Protein AF-A0A086PPQ0-F1 (afdb_monomer_lite)

Radius of gyration: 36.88 Å; chains: 1; bounding box: 98×91×81 Å

Foldseek 3Di:
DDDDDDDDDDDPPPPDPPPPPPPPPPPCDVLNVLLVVLLVLLVVLCVVLVDDLVVQLVVVVVVVCVVVVNPDDDPVVSVVSSVVSSVVSVVSSVVSNVSSVVSNVVSVVSVVVVVVVVPPDPPDDDDPPPPPDDDDDDDDDD

Organism: NCBI:txid943118

Secondary structure (DSSP, 8-state):
-----------------------------HHHHHHHHHHHHHHHHHHHHSS-HHHHHHHHHHHHHHHHT-SS--HHHHHHHHHHHHHHHHHHHHHHHHHHHHHHHHHHHHHHHHHHHHHS----PPP---------------

pLDDT: mean 78.6, std 22.13, range [37.12, 98.56]

Sequence (142 aa):
PVEPDVQVCGFLMVSGPSHTPVPARSEMTFAHLAIQNLRKEAQNIEASWLRDEALFIAERAAYRMARANDPSPSPAVLLQWQYTDKSYFQTQCTAHLQKARDLRRQADALEVELESLLSSPSGHAPDPSLGTESTGEYLVPL

Structure (mmCIF, N/CA/C/O backbone):
data_AF-A0A086PPQ0-F1
#
_entry.id   AF-A0A086PPQ0-F1
#
loop_
_atom_site.group_PDB
_atom_site.id
_atom_site.type_symbol
_atom_site.label_atom_id
_atom_site.label_alt_id
_atom_site.label_comp_id
_atom_site.label_asym_id
_atom_site.label_entity_id
_atom_site.label_seq_id
_atom_site.pdbx_PDB_ins_code
_atom_site.Cartn_x
_atom_site.Cartn_y
_atom_site.Cartn_z
_atom_site.occupancy
_atom_site.B_iso_or_equiv
_atom_site.auth_seq_id
_atom_site.auth_comp_id
_atom_site.auth_asym_id
_atom_site.auth_atom_id
_atom_site.pdbx_PDB_model_num
ATOM 1 N N . PRO A 1 1 ? -33.423 -77.241 51.393 1.00 37.12 1 PRO A N 1
ATOM 2 C CA . PRO A 1 1 ? -33.778 -76.258 52.440 1.00 37.12 1 PRO A CA 1
ATOM 3 C C . PRO A 1 1 ? -33.518 -74.841 51.931 1.00 37.12 1 PRO A C 1
ATOM 5 O O . PRO A 1 1 ? -32.424 -74.592 51.443 1.00 37.12 1 PRO A O 1
ATOM 8 N N . VAL A 1 2 ? -34.551 -74.005 52.069 1.00 39.03 2 VAL A N 1
ATOM 9 C CA . VAL A 1 2 ? -34.645 -72.540 51.915 1.00 39.03 2 VAL A CA 1
ATOM 10 C C . VAL A 1 2 ? -34.396 -71.893 50.541 1.00 39.03 2 VAL A C 1
ATOM 12 O O . VAL A 1 2 ? -33.294 -71.864 50.006 1.00 39.03 2 VAL A O 1
ATOM 15 N N . GLU A 1 3 ? -35.511 -71.367 50.027 1.00 39.34 3 GLU A N 1
ATOM 16 C CA . GLU A 1 3 ? -35.698 -70.316 49.020 1.00 39.34 3 GLU A CA 1
ATOM 17 C C . GLU A 1 3 ? -35.315 -68.920 49.615 1.00 39.34 3 GLU A C 1
ATOM 19 O O . GLU A 1 3 ? -34.735 -68.874 50.700 1.00 39.34 3 GLU A O 1
ATOM 24 N N . PRO A 1 4 ? -35.644 -67.789 48.963 1.00 51.31 4 PRO A N 1
ATOM 25 C CA . PRO A 1 4 ? -34.760 -66.843 48.276 1.00 51.31 4 PRO A CA 1
ATOM 26 C C . PRO A 1 4 ? -34.428 -65.574 49.096 1.00 51.31 4 PRO A C 1
ATOM 28 O O . PRO A 1 4 ? -35.093 -65.275 50.082 1.00 51.31 4 PRO A O 1
ATOM 31 N N . ASP A 1 5 ? -33.499 -64.745 48.607 1.00 37.53 5 ASP A N 1
ATOM 32 C CA . ASP A 1 5 ? -33.459 -63.323 48.977 1.00 37.53 5 ASP A CA 1
ATOM 33 C C . ASP A 1 5 ? -33.805 -62.450 47.769 1.00 37.53 5 ASP A C 1
ATOM 35 O O . ASP A 1 5 ? -33.074 -62.330 46.783 1.00 37.53 5 ASP A O 1
ATOM 39 N N . VAL A 1 6 ? -34.990 -61.861 47.873 1.00 44.47 6 VAL A N 1
ATOM 40 C CA . VAL A 1 6 ? -35.472 -60.744 47.074 1.00 44.47 6 VAL A CA 1
ATOM 41 C C . VAL A 1 6 ? -34.748 -59.491 47.560 1.00 44.47 6 VAL A C 1
ATOM 43 O O . VAL A 1 6 ? -34.942 -59.081 48.701 1.00 44.47 6 VAL A O 1
ATOM 46 N N . GLN A 1 7 ? -33.996 -58.817 46.687 1.00 39.91 7 GLN A N 1
ATOM 47 C CA . GLN A 1 7 ? -33.638 -57.414 46.902 1.00 39.91 7 GLN A CA 1
ATOM 48 C C . GLN A 1 7 ? -34.224 -56.552 45.783 1.00 39.91 7 GLN A C 1
ATOM 50 O O . GLN A 1 7 ? -33.775 -56.541 44.639 1.00 39.91 7 GLN A O 1
ATOM 55 N N . VAL A 1 8 ? -35.286 -55.852 46.165 1.00 38.47 8 VAL A N 1
ATOM 56 C CA . VAL A 1 8 ? -36.032 -54.859 45.397 1.00 38.47 8 VAL A CA 1
ATOM 57 C C . VAL A 1 8 ? -35.326 -53.495 45.458 1.00 38.47 8 VAL A C 1
ATOM 59 O O . VAL A 1 8 ? -34.829 -53.087 46.503 1.00 38.47 8 VAL A O 1
ATOM 62 N N . CYS A 1 9 ? -35.367 -52.800 44.316 1.00 39.34 9 CYS A N 1
ATOM 63 C CA . CYS A 1 9 ? -35.243 -51.353 44.088 1.00 39.34 9 CYS A CA 1
ATOM 64 C C . CYS A 1 9 ? -33.998 -50.605 44.597 1.00 39.34 9 CYS A C 1
ATOM 66 O O . CYS A 1 9 ? -33.991 -50.019 45.676 1.00 39.34 9 CYS A O 1
ATOM 68 N N . GLY A 1 10 ? -33.023 -50.443 43.697 1.00 37.53 10 GLY A N 1
ATOM 69 C CA . GLY A 1 10 ? -32.111 -49.298 43.676 1.00 37.53 10 GLY A CA 1
ATOM 70 C C . GLY A 1 10 ? -32.407 -48.427 42.456 1.00 37.53 10 GLY A C 1
ATOM 71 O O . GLY A 1 10 ? -32.064 -48.789 41.336 1.00 37.53 10 GLY A O 1
ATOM 72 N N . PHE A 1 11 ? -33.094 -47.313 42.690 1.00 39.75 11 PHE A N 1
ATOM 73 C CA . PHE A 1 11 ? -33.413 -46.234 41.754 1.00 39.75 11 PHE A CA 1
ATOM 74 C C . PHE A 1 11 ? -32.210 -45.894 40.851 1.00 39.75 11 PHE A C 1
ATOM 76 O O . PHE A 1 11 ? -31.193 -45.395 41.335 1.00 39.75 11 PHE A O 1
ATOM 83 N N . LEU A 1 12 ? -32.309 -46.154 39.542 1.00 50.12 12 LEU A N 1
ATOM 84 C CA . LEU A 1 12 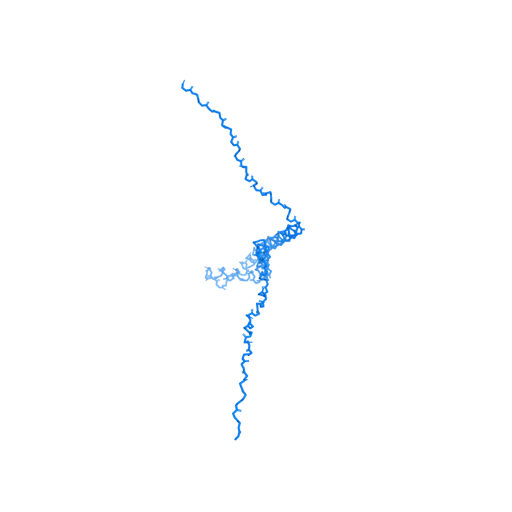? -31.366 -45.593 38.575 1.00 50.12 12 LEU A CA 1
ATOM 85 C C . LEU A 1 12 ? -31.582 -44.078 38.567 1.00 50.12 12 LEU A C 1
ATOM 87 O O . LEU A 1 12 ? -32.504 -43.572 37.930 1.00 50.12 12 LEU A O 1
ATOM 91 N N . MET A 1 13 ? -30.741 -43.359 39.310 1.00 47.22 13 MET A N 1
ATOM 92 C CA . MET A 1 13 ? -30.544 -41.929 39.121 1.00 47.22 13 MET A CA 1
ATOM 93 C C . MET A 1 13 ? -30.137 -41.743 37.660 1.00 47.22 13 MET A C 1
ATOM 95 O O . MET A 1 13 ? -29.024 -42.090 37.264 1.00 47.22 13 MET A O 1
ATOM 99 N N . VAL A 1 14 ? -31.059 -41.235 36.844 1.00 51.38 14 VAL A N 1
ATOM 100 C CA . VAL A 1 14 ? -30.717 -40.657 35.552 1.00 51.38 14 VAL A CA 1
ATOM 101 C C . VAL A 1 14 ? -29.821 -39.462 35.857 1.00 51.38 14 VAL A C 1
ATOM 103 O O . VAL A 1 14 ? -30.282 -38.386 36.230 1.00 51.38 14 VAL A O 1
ATOM 106 N N . SER A 1 15 ? -28.509 -39.674 35.791 1.00 52.00 15 SER A N 1
ATOM 107 C CA . SER A 1 15 ? -27.554 -38.580 35.709 1.00 52.00 15 SER A CA 1
ATOM 108 C C . SER A 1 15 ? -27.905 -37.827 34.434 1.00 52.00 15 SER A C 1
ATOM 110 O O . SER A 1 15 ? -27.592 -38.275 33.330 1.00 52.00 15 SER A O 1
ATOM 112 N N . GLY A 1 16 ? -28.660 -36.739 34.592 1.00 52.88 16 GLY A N 1
ATOM 113 C CA . GLY A 1 16 ? -28.987 -35.832 33.505 1.00 52.88 16 GLY A CA 1
ATOM 114 C C . GLY A 1 16 ? -27.703 -35.394 32.801 1.00 52.88 16 GLY A C 1
ATOM 115 O O . GLY A 1 16 ? -26.635 -35.411 33.423 1.00 52.88 16 GLY A O 1
ATOM 116 N N . PRO A 1 17 ? -27.774 -35.023 31.512 1.00 54.53 17 PRO A N 1
ATOM 117 C CA . PRO A 1 17 ? -26.607 -34.526 30.807 1.00 54.53 17 PRO A CA 1
ATOM 118 C C . PRO A 1 17 ? -26.034 -33.377 31.632 1.00 54.53 17 PRO A C 1
ATOM 120 O O . PRO A 1 17 ? -26.701 -32.360 31.829 1.00 54.53 17 PRO A O 1
ATOM 123 N N . SER A 1 18 ? -24.820 -33.560 32.163 1.00 47.69 18 SER A N 1
ATOM 124 C CA . SER A 1 18 ? -24.040 -32.449 32.679 1.00 47.69 18 SER A CA 1
ATOM 125 C C . SER A 1 18 ? -23.928 -31.476 31.521 1.00 47.69 18 SER A C 1
ATOM 127 O O . SER A 1 18 ? -23.184 -31.713 30.572 1.00 47.69 18 SER A O 1
ATOM 129 N N . HIS A 1 19 ? -24.739 -30.422 31.570 1.00 57.19 19 HIS A N 1
ATOM 130 C CA . HIS A 1 19 ? -24.600 -29.268 30.711 1.00 57.19 19 HIS A CA 1
ATOM 131 C C . HIS A 1 19 ? -23.231 -28.695 31.059 1.00 57.19 19 HIS A C 1
ATOM 133 O O . HIS A 1 19 ? -23.084 -27.893 31.977 1.00 57.19 19 HIS A O 1
ATOM 139 N N . THR A 1 20 ? -22.193 -29.167 30.372 1.00 58.06 20 THR A N 1
ATOM 140 C CA . THR A 1 20 ? -20.959 -28.413 30.263 1.00 58.06 20 THR A CA 1
ATOM 141 C C . THR A 1 20 ? -21.395 -27.071 29.693 1.00 58.06 20 THR A C 1
ATOM 143 O O . THR A 1 20 ? -21.982 -27.073 28.601 1.00 58.06 20 THR A O 1
ATOM 146 N N . PRO A 1 21 ? -21.229 -25.951 30.417 1.00 55.72 21 PRO A N 1
ATOM 147 C CA . PRO A 1 21 ? -21.532 -24.656 29.845 1.00 55.72 21 PRO A CA 1
ATOM 148 C C . PRO A 1 21 ? -20.704 -24.562 28.570 1.00 55.72 21 PRO A C 1
ATOM 150 O O . PRO A 1 21 ? -19.475 -24.648 28.606 1.00 55.72 21 PRO A O 1
ATOM 153 N N . VAL A 1 22 ? -21.399 -24.497 27.432 1.00 57.91 22 VAL A N 1
ATOM 154 C CA . VAL A 1 22 ? -20.774 -24.174 26.154 1.00 57.91 22 VAL A CA 1
ATOM 155 C C . VAL A 1 22 ? -19.987 -22.897 26.430 1.00 57.91 22 VAL A C 1
ATOM 157 O O . VAL A 1 22 ? -20.598 -21.953 26.942 1.00 57.91 22 VAL A O 1
ATOM 160 N N . PRO A 1 23 ? -18.658 -22.865 26.206 1.00 52.53 23 PRO A N 1
ATOM 161 C CA . PRO A 1 23 ? -17.884 -21.661 26.455 1.00 52.53 23 PRO A CA 1
ATOM 162 C C . PRO A 1 23 ? -18.590 -20.528 25.725 1.00 52.53 23 PRO A C 1
ATOM 164 O O . PRO A 1 23 ? -18.868 -20.661 24.529 1.00 52.53 23 PRO A O 1
ATOM 167 N N . ALA A 1 24 ? -18.979 -19.495 26.481 1.00 59.53 24 ALA A N 1
ATOM 168 C CA . ALA A 1 24 ? -19.732 -18.369 25.959 1.00 59.53 24 ALA A CA 1
ATOM 169 C C . ALA A 1 24 ? -19.033 -17.919 24.680 1.00 59.53 24 ALA A C 1
ATOM 171 O O . ALA A 1 24 ? -17.863 -17.530 24.699 1.00 59.53 24 ALA A O 1
ATOM 172 N N . ARG A 1 25 ? -19.720 -18.094 23.550 1.00 57.41 25 ARG A N 1
ATOM 173 C CA . ARG A 1 25 ? -19.259 -17.612 22.255 1.00 57.41 25 ARG A CA 1
ATOM 174 C C . ARG A 1 25 ? -18.967 -16.137 22.493 1.00 57.41 25 ARG A C 1
ATOM 176 O O . ARG A 1 25 ? -19.904 -15.430 22.844 1.00 57.41 25 ARG A O 1
ATOM 183 N N . SER A 1 26 ? -17.700 -15.713 22.418 1.00 61.34 26 SER A N 1
ATOM 184 C CA . SER A 1 26 ? -17.331 -14.317 22.675 1.00 61.34 26 SER A CA 1
ATOM 185 C C . SER A 1 26 ? -18.319 -13.438 21.919 1.00 61.34 26 SER A C 1
ATOM 187 O O . SER A 1 26 ? -18.439 -13.607 20.700 1.00 61.34 26 SER A O 1
ATOM 189 N N . GLU A 1 27 ? -19.091 -12.613 22.624 1.00 71.56 27 GLU A N 1
ATOM 190 C CA . GLU A 1 27 ? -20.173 -11.835 22.024 1.00 71.56 27 GLU A CA 1
ATOM 191 C C . GLU A 1 27 ? -19.564 -10.786 21.095 1.00 71.56 27 GLU A C 1
ATOM 193 O O . GLU A 1 27 ? -19.211 -9.672 21.475 1.00 71.56 27 GLU A O 1
ATOM 198 N N . MET A 1 28 ? -19.347 -11.192 19.850 1.00 82.62 28 MET A N 1
ATOM 199 C CA . MET A 1 28 ? -18.680 -10.384 18.852 1.00 82.62 28 MET A CA 1
ATOM 200 C C . MET A 1 28 ? -19.708 -9.425 18.265 1.00 82.62 28 MET A C 1
ATOM 202 O O . MET A 1 28 ? -20.537 -9.801 17.438 1.00 82.62 28 MET A O 1
ATOM 206 N N . THR A 1 29 ? -19.687 -8.185 18.742 1.00 90.00 29 THR A N 1
ATOM 207 C CA . THR A 1 29 ? -20.577 -7.126 18.247 1.00 90.00 29 THR A CA 1
ATOM 208 C C . THR A 1 29 ? -20.131 -6.615 16.871 1.00 90.00 29 THR A C 1
ATOM 210 O O . THR A 1 29 ? -18.997 -6.833 16.437 1.00 90.00 29 THR A O 1
ATOM 213 N N . PHE A 1 30 ? -21.000 -5.864 16.185 1.00 93.19 30 PHE A N 1
ATOM 214 C CA . PHE A 1 30 ? -20.635 -5.196 14.929 1.00 93.19 30 PHE A CA 1
ATOM 215 C C . PHE A 1 30 ? -19.431 -4.254 15.079 1.00 93.19 30 PHE A C 1
ATOM 217 O O . PHE A 1 30 ? -18.636 -4.148 14.148 1.00 93.19 30 PHE A O 1
ATOM 224 N N . ALA A 1 31 ? -19.251 -3.630 16.249 1.00 94.12 31 ALA A N 1
ATOM 225 C CA . ALA A 1 31 ? -18.088 -2.791 16.529 1.00 94.12 31 ALA A CA 1
ATOM 226 C C . ALA A 1 31 ? -16.782 -3.602 16.485 1.00 94.12 31 ALA A C 1
ATOM 228 O O . ALA A 1 31 ? -15.831 -3.192 15.822 1.00 94.12 31 ALA A O 1
ATOM 229 N N . HIS A 1 32 ? -16.762 -4.802 17.079 1.00 94.50 32 HIS A N 1
ATOM 230 C CA . HIS A 1 32 ? -15.604 -5.698 17.001 1.00 94.50 32 HIS A CA 1
ATOM 231 C C . HIS A 1 32 ? -15.270 -6.073 15.549 1.00 94.50 32 HIS A C 1
ATOM 233 O O . HIS A 1 32 ? -14.103 -6.056 15.155 1.00 94.50 32 HIS A O 1
ATOM 239 N N . LEU A 1 33 ? -16.287 -6.374 14.732 1.00 96.00 33 LEU A N 1
ATOM 240 C CA . LEU A 1 33 ? -16.093 -6.686 13.312 1.00 96.00 33 LEU A CA 1
ATOM 241 C C . LEU A 1 33 ? -15.566 -5.480 12.523 1.00 96.00 33 LEU A C 1
ATOM 243 O O . LEU A 1 33 ? -14.679 -5.643 11.685 1.00 96.00 33 LEU A O 1
ATOM 247 N N . ALA A 1 34 ? -16.070 -4.274 12.796 1.00 96.94 34 ALA A N 1
ATOM 248 C CA . ALA A 1 34 ? -15.612 -3.049 12.147 1.00 96.94 34 ALA A CA 1
ATOM 249 C C . ALA A 1 34 ? -14.138 -2.752 12.470 1.00 96.94 34 ALA A C 1
ATOM 251 O O . ALA A 1 34 ? -13.347 -2.547 11.550 1.00 96.94 34 ALA A O 1
ATOM 252 N N . ILE A 1 35 ? -13.745 -2.823 13.748 1.00 97.62 35 ILE A N 1
ATOM 253 C CA . ILE A 1 35 ? -12.354 -2.641 14.198 1.00 97.62 35 ILE A CA 1
ATOM 254 C C . ILE A 1 35 ? -11.428 -3.650 13.508 1.00 97.62 35 ILE A C 1
ATOM 256 O O . ILE A 1 35 ? -10.390 -3.277 12.954 1.00 97.62 35 ILE A O 1
ATOM 260 N N . GLN A 1 36 ? -11.811 -4.931 13.489 1.00 97.31 36 GLN A N 1
ATOM 261 C CA . GLN A 1 36 ? -11.031 -5.967 12.812 1.00 97.31 36 GLN A CA 1
ATOM 262 C C . GLN A 1 36 ? -10.905 -5.713 11.310 1.00 97.31 36 GLN A C 1
ATOM 264 O O . GLN A 1 36 ? -9.823 -5.899 10.751 1.00 97.31 36 GLN A O 1
ATOM 269 N N . ASN A 1 37 ? -11.980 -5.272 10.655 1.00 98.06 37 ASN A N 1
ATOM 270 C CA . ASN A 1 37 ? -11.962 -4.984 9.227 1.00 98.06 37 ASN A CA 1
ATOM 271 C C . ASN A 1 37 ? -11.043 -3.796 8.902 1.00 98.06 37 ASN A C 1
ATOM 273 O O . ASN A 1 37 ? -10.196 -3.916 8.023 1.00 98.06 37 ASN A O 1
ATOM 277 N N . LEU A 1 38 ? -11.116 -2.701 9.666 1.00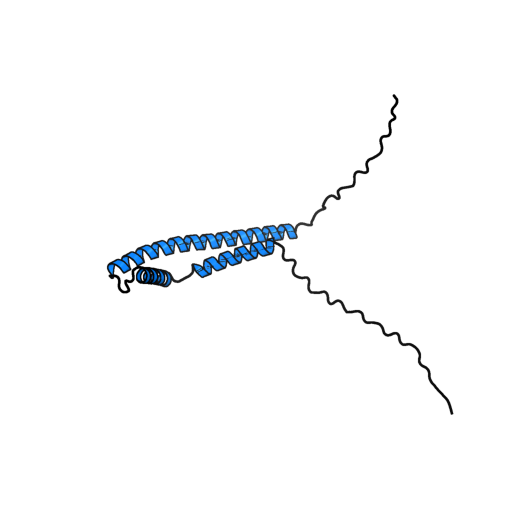 98.50 38 LEU A N 1
ATOM 278 C CA . LEU A 1 38 ? -10.229 -1.542 9.500 1.00 98.50 38 LEU A CA 1
ATOM 279 C C . LEU A 1 38 ? -8.751 -1.924 9.660 1.00 98.50 38 LEU A C 1
ATOM 281 O O . LEU A 1 38 ? -7.914 -1.556 8.833 1.00 98.50 38 LEU A O 1
ATOM 285 N N . ARG A 1 39 ? -8.426 -2.718 10.689 1.00 98.44 39 ARG A N 1
ATOM 286 C CA . ARG A 1 39 ? -7.063 -3.230 10.914 1.00 98.44 39 ARG A CA 1
ATOM 287 C C . ARG A 1 39 ? -6.600 -4.122 9.766 1.00 98.44 39 ARG A C 1
ATOM 289 O O . ARG A 1 39 ? -5.472 -3.979 9.296 1.00 98.44 39 ARG A O 1
ATOM 296 N N . LYS A 1 40 ? -7.470 -5.012 9.287 1.00 98.31 40 LYS A N 1
ATOM 297 C CA . LYS A 1 40 ? -7.182 -5.892 8.151 1.00 98.31 40 LYS A CA 1
ATOM 298 C C . LYS A 1 40 ? -6.984 -5.104 6.855 1.00 98.31 40 LYS A C 1
ATOM 300 O O . LYS A 1 40 ? -6.067 -5.411 6.101 1.00 98.31 40 LYS A O 1
ATOM 305 N N . GLU A 1 41 ? -7.800 -4.087 6.590 1.00 98.06 41 GLU A N 1
ATOM 306 C CA . GLU A 1 41 ? -7.636 -3.232 5.412 1.00 98.06 41 GLU A CA 1
ATOM 307 C C . GLU A 1 41 ? -6.305 -2.471 5.469 1.00 98.06 41 GLU A C 1
ATOM 309 O O . GLU A 1 41 ? -5.574 -2.466 4.479 1.00 98.06 41 GLU A O 1
ATOM 314 N N . ALA A 1 42 ? -5.935 -1.916 6.629 1.00 98.19 42 ALA A N 1
ATOM 315 C CA . ALA A 1 42 ? -4.635 -1.273 6.817 1.00 98.19 42 ALA A CA 1
ATOM 316 C C . ALA A 1 42 ? -3.469 -2.235 6.520 1.00 98.19 42 ALA A C 1
ATOM 318 O O . ALA A 1 42 ? -2.583 -1.901 5.734 1.00 98.19 42 ALA A O 1
ATOM 319 N N . GLN A 1 43 ? -3.512 -3.453 7.071 1.00 97.44 43 GLN A N 1
ATOM 320 C CA . GLN A 1 43 ? -2.502 -4.489 6.822 1.00 97.44 43 GLN A CA 1
ATOM 321 C C . GLN A 1 43 ? -2.428 -4.892 5.346 1.00 97.44 43 GLN A C 1
ATOM 323 O O . GLN A 1 43 ? -1.337 -5.058 4.807 1.00 97.44 43 GLN A O 1
ATOM 328 N N . ASN A 1 44 ? -3.570 -5.027 4.670 1.00 96.81 44 ASN A N 1
ATOM 329 C CA . ASN A 1 44 ? -3.603 -5.355 3.246 1.00 96.81 44 ASN A CA 1
ATOM 330 C C . ASN A 1 44 ? -2.974 -4.243 2.398 1.00 96.81 44 ASN A C 1
ATOM 332 O O . ASN A 1 44 ? -2.234 -4.527 1.454 1.00 96.81 44 ASN A O 1
ATOM 336 N N . ILE A 1 45 ? -3.242 -2.977 2.735 1.00 95.81 45 ILE A N 1
ATOM 337 C CA . ILE A 1 45 ? -2.625 -1.836 2.056 1.00 95.81 45 ILE A CA 1
ATOM 338 C C . ILE A 1 45 ? -1.109 -1.878 2.259 1.00 95.81 45 ILE A C 1
ATOM 340 O O . ILE A 1 45 ? -0.375 -1.849 1.274 1.00 95.81 45 ILE A O 1
ATOM 344 N N . GLU A 1 46 ? -0.640 -2.028 3.496 1.00 94.69 46 GLU A N 1
ATOM 345 C CA . GLU A 1 46 ? 0.789 -2.146 3.800 1.00 94.69 46 GLU A CA 1
ATOM 346 C C . GLU A 1 46 ? 1.435 -3.316 3.045 1.00 94.69 46 GLU A C 1
ATOM 348 O O . GLU A 1 46 ? 2.436 -3.116 2.367 1.00 94.69 46 GLU A O 1
ATOM 353 N N . ALA A 1 47 ? 0.830 -4.504 3.048 1.00 92.75 47 ALA A N 1
ATOM 354 C CA . ALA A 1 47 ? 1.352 -5.671 2.333 1.00 92.75 47 ALA A CA 1
ATOM 355 C C . ALA A 1 47 ? 1.420 -5.473 0.806 1.00 92.75 47 ALA A C 1
ATOM 357 O O . ALA A 1 47 ? 2.300 -6.020 0.140 1.00 92.75 47 ALA A O 1
ATOM 358 N N . SER A 1 48 ? 0.495 -4.696 0.235 1.00 90.31 48 SER A N 1
ATOM 359 C CA . SER A 1 48 ? 0.474 -4.418 -1.206 1.00 90.31 48 SER A CA 1
ATOM 360 C C . SER A 1 48 ? 1.451 -3.321 -1.642 1.00 90.31 48 SER A C 1
ATOM 362 O O . SER A 1 48 ? 1.928 -3.373 -2.775 1.00 90.31 48 SER A O 1
ATOM 364 N N . TRP A 1 49 ? 1.777 -2.370 -0.759 1.00 89.69 49 TRP A N 1
ATOM 365 C CA . TRP A 1 49 ? 2.574 -1.181 -1.095 1.00 89.69 49 TRP A CA 1
ATOM 366 C C . TRP A 1 49 ? 3.970 -1.141 -0.465 1.00 89.69 49 TRP A C 1
ATOM 368 O O . TRP A 1 49 ? 4.842 -0.463 -1.002 1.00 89.69 49 TRP A O 1
ATOM 378 N N . LEU A 1 50 ? 4.237 -1.916 0.591 1.00 82.56 50 LEU A N 1
ATOM 379 C CA . LEU A 1 50 ? 5.589 -2.184 1.104 1.00 82.56 50 LEU A CA 1
ATOM 380 C C . LEU A 1 50 ? 6.297 -3.240 0.240 1.00 82.56 50 LEU A C 1
ATOM 382 O O . LEU A 1 50 ? 6.798 -4.249 0.735 1.00 82.56 50 LEU A O 1
ATOM 386 N N . ARG A 1 51 ? 6.305 -3.026 -1.077 1.00 82.00 51 ARG A N 1
ATOM 387 C CA . ARG A 1 51 ? 7.077 -3.827 -2.032 1.00 82.00 51 ARG A CA 1
ATOM 388 C C . ARG A 1 51 ? 8.307 -3.054 -2.486 1.00 82.00 51 ARG A C 1
ATOM 390 O O . ARG A 1 51 ? 8.374 -1.836 -2.349 1.00 82.00 51 ARG A O 1
ATOM 397 N N . ASP A 1 52 ? 9.281 -3.780 -3.020 1.00 88.25 52 ASP A N 1
ATOM 398 C CA . ASP A 1 52 ? 10.503 -3.189 -3.559 1.00 88.25 52 ASP A CA 1
ATOM 399 C C . ASP A 1 52 ? 10.179 -2.255 -4.746 1.00 88.25 52 ASP A C 1
ATOM 401 O O . ASP A 1 52 ? 9.506 -2.658 -5.701 1.00 88.25 52 ASP A O 1
ATOM 405 N N . GLU A 1 53 ? 10.664 -1.008 -4.683 1.00 91.88 53 GLU A N 1
ATOM 406 C CA . GLU A 1 53 ? 10.528 -0.000 -5.747 1.00 91.88 53 GLU A CA 1
ATOM 407 C C . GLU A 1 53 ? 11.059 -0.539 -7.087 1.00 91.88 53 GLU A C 1
ATOM 409 O O . GLU A 1 53 ? 10.434 -0.343 -8.132 1.00 91.88 53 GLU A O 1
ATOM 414 N N . ALA A 1 54 ? 12.179 -1.265 -7.070 1.00 92.19 54 ALA A N 1
ATOM 415 C CA . ALA A 1 54 ? 12.786 -1.828 -8.270 1.00 92.19 54 ALA A CA 1
ATOM 416 C C . ALA A 1 54 ? 11.898 -2.905 -8.905 1.00 92.19 54 ALA A C 1
ATOM 418 O O . ALA A 1 54 ? 11.765 -2.945 -10.130 1.00 92.19 54 ALA A O 1
ATOM 419 N N . LEU A 1 55 ? 11.246 -3.735 -8.084 1.00 93.00 55 LEU A N 1
ATOM 420 C CA . LEU A 1 55 ? 10.313 -4.754 -8.563 1.00 93.00 55 LEU A CA 1
ATOM 421 C C . LEU A 1 55 ? 9.085 -4.108 -9.218 1.00 93.00 55 LEU A C 1
ATOM 423 O O . LEU A 1 55 ? 8.712 -4.500 -10.321 1.00 93.00 55 LEU A O 1
ATOM 427 N N . PHE A 1 56 ? 8.516 -3.065 -8.607 1.00 92.75 56 PHE A N 1
ATOM 428 C CA . PHE A 1 56 ? 7.392 -2.321 -9.189 1.00 92.75 56 PHE A CA 1
ATOM 429 C C . PHE A 1 56 ? 7.741 -1.695 -10.549 1.00 92.75 56 PHE A C 1
ATOM 431 O O . PHE A 1 56 ? 6.965 -1.778 -11.507 1.00 92.75 56 PHE A O 1
ATOM 438 N N . ILE A 1 57 ? 8.918 -1.072 -10.650 1.00 94.19 57 ILE A N 1
ATOM 439 C CA . ILE A 1 57 ? 9.390 -0.469 -11.901 1.00 94.19 57 ILE A CA 1
ATOM 440 C C . ILE A 1 57 ? 9.602 -1.550 -12.969 1.00 94.19 57 ILE A C 1
ATOM 442 O O . ILE A 1 57 ? 9.188 -1.364 -14.115 1.00 94.19 57 ILE A O 1
ATOM 446 N N . ALA A 1 58 ? 10.197 -2.688 -12.604 1.00 93.62 58 ALA A N 1
ATOM 447 C CA . ALA A 1 58 ? 10.417 -3.802 -13.521 1.00 93.62 58 ALA A CA 1
ATOM 448 C C . ALA A 1 58 ? 9.096 -4.390 -14.047 1.00 93.62 58 ALA A C 1
ATOM 450 O O . ALA A 1 58 ? 8.960 -4.598 -15.253 1.00 93.62 58 ALA A O 1
ATOM 451 N N . GLU A 1 59 ? 8.097 -4.589 -13.181 1.00 94.38 59 GLU A N 1
ATOM 452 C CA . GLU A 1 59 ? 6.759 -5.062 -13.570 1.00 94.38 59 GLU A CA 1
ATOM 453 C C . GLU A 1 59 ? 6.081 -4.101 -14.558 1.00 94.38 59 GLU A C 1
ATOM 455 O O . GLU A 1 59 ? 5.531 -4.532 -15.576 1.00 94.38 59 GLU A O 1
ATOM 460 N N . ARG A 1 60 ? 6.153 -2.785 -14.314 1.00 94.69 60 ARG A N 1
ATOM 461 C CA . ARG A 1 60 ? 5.597 -1.781 -15.238 1.00 94.69 60 ARG A CA 1
ATOM 462 C C . ARG A 1 60 ? 6.332 -1.736 -16.568 1.00 94.69 60 ARG A C 1
ATOM 464 O O . ARG A 1 60 ? 5.676 -1.601 -17.603 1.00 94.69 60 ARG A O 1
ATOM 471 N N . ALA A 1 61 ? 7.658 -1.848 -16.561 1.00 94.56 61 ALA A N 1
ATOM 472 C CA . ALA A 1 61 ? 8.441 -1.926 -17.787 1.00 94.56 61 ALA A CA 1
ATOM 473 C C . ALA A 1 61 ? 8.045 -3.168 -18.600 1.00 94.56 61 ALA A C 1
ATOM 475 O O . ALA A 1 61 ? 7.680 -3.034 -19.767 1.00 94.56 61 ALA A O 1
ATOM 476 N N . ALA A 1 62 ? 7.991 -4.342 -17.964 1.00 95.00 62 ALA A N 1
ATOM 477 C CA . ALA A 1 62 ? 7.568 -5.589 -18.598 1.00 95.00 62 ALA A CA 1
ATOM 478 C C . ALA A 1 62 ? 6.142 -5.498 -19.169 1.00 95.00 62 ALA A C 1
ATOM 480 O O . ALA A 1 62 ? 5.903 -5.901 -20.308 1.00 95.00 62 ALA A O 1
ATOM 481 N N . TYR A 1 63 ? 5.203 -4.899 -18.429 1.00 95.12 63 TYR A N 1
ATOM 482 C CA . TYR A 1 63 ? 3.841 -4.662 -18.912 1.00 95.12 63 TYR A CA 1
ATOM 483 C C . TYR A 1 63 ? 3.811 -3.773 -20.165 1.00 95.12 63 TYR A C 1
ATOM 485 O O . TYR A 1 63 ? 3.092 -4.069 -21.121 1.00 95.12 63 TYR A O 1
ATOM 493 N N . ARG A 1 64 ? 4.605 -2.693 -20.195 1.00 95.06 64 ARG A N 1
ATOM 494 C CA . ARG A 1 64 ? 4.706 -1.813 -21.373 1.00 95.06 64 ARG A CA 1
ATOM 495 C C . ARG A 1 64 ? 5.299 -2.542 -22.572 1.00 95.06 64 ARG A C 1
ATOM 497 O O . ARG A 1 64 ? 4.755 -2.413 -23.663 1.00 95.06 64 ARG A O 1
ATOM 504 N N . MET A 1 65 ? 6.353 -3.326 -22.360 1.00 95.38 65 MET A N 1
ATOM 505 C CA . MET A 1 65 ? 7.006 -4.130 -23.398 1.00 95.38 65 MET A CA 1
ATOM 506 C C . MET A 1 65 ? 6.034 -5.145 -24.009 1.00 95.38 65 MET A C 1
ATOM 508 O O . MET A 1 65 ? 5.868 -5.188 -25.227 1.00 95.38 65 MET A O 1
ATOM 512 N N . ALA A 1 66 ? 5.317 -5.892 -23.164 1.00 95.81 66 ALA A N 1
ATOM 513 C CA . ALA A 1 66 ? 4.319 -6.866 -23.600 1.00 95.81 66 ALA A CA 1
ATOM 514 C C . ALA A 1 66 ? 3.174 -6.205 -24.384 1.00 95.81 66 ALA A C 1
ATOM 516 O O . ALA A 1 66 ? 2.763 -6.704 -25.428 1.00 95.81 66 ALA A O 1
ATOM 517 N N . ARG A 1 67 ? 2.684 -5.048 -23.918 1.00 95.12 67 ARG A N 1
ATOM 518 C CA . ARG A 1 67 ? 1.604 -4.307 -24.586 1.00 95.12 67 ARG A CA 1
ATOM 519 C C . ARG A 1 67 ? 2.035 -3.701 -25.924 1.00 95.12 67 ARG A C 1
ATOM 521 O O . ARG A 1 67 ? 1.220 -3.634 -26.839 1.00 95.12 67 ARG A O 1
ATOM 528 N N . ALA A 1 68 ? 3.276 -3.231 -26.025 1.00 92.00 68 ALA A N 1
ATOM 529 C CA . ALA A 1 68 ? 3.830 -2.651 -27.247 1.00 92.00 68 ALA A CA 1
ATOM 530 C C . ALA A 1 68 ? 4.346 -3.709 -28.240 1.00 92.00 68 ALA A C 1
ATOM 532 O O . ALA A 1 68 ? 4.685 -3.357 -29.366 1.00 92.00 68 ALA A O 1
ATOM 533 N N . ASN A 1 69 ? 4.406 -4.983 -27.828 1.00 92.56 69 ASN A N 1
ATOM 534 C CA . ASN A 1 69 ? 5.098 -6.056 -28.543 1.00 92.56 69 ASN A CA 1
ATOM 535 C C . ASN A 1 69 ? 6.562 -5.698 -28.879 1.00 92.56 69 ASN A C 1
ATOM 537 O O . ASN A 1 69 ? 7.094 -6.104 -29.910 1.00 92.56 69 ASN A O 1
ATOM 541 N N . ASP A 1 70 ? 7.196 -4.920 -27.999 1.00 91.69 70 ASP A N 1
ATOM 542 C CA . ASP A 1 70 ? 8.595 -4.513 -28.097 1.00 91.69 70 ASP A CA 1
ATOM 543 C C . ASP A 1 70 ? 9.362 -5.078 -26.891 1.00 91.69 70 ASP A C 1
ATOM 545 O O . ASP A 1 70 ? 9.334 -4.495 -25.801 1.00 91.69 70 ASP A O 1
ATOM 549 N N . PRO A 1 71 ? 10.016 -6.242 -27.052 1.00 88.19 71 PRO A N 1
ATOM 550 C CA . PRO A 1 71 ? 10.766 -6.881 -25.981 1.00 88.19 71 PRO A CA 1
ATOM 551 C C . PRO A 1 71 ? 12.126 -6.217 -25.718 1.00 88.19 71 PRO A C 1
ATOM 553 O O . PRO A 1 71 ? 12.817 -6.630 -24.789 1.00 88.19 71 PRO A O 1
ATOM 556 N N . SER A 1 72 ? 12.550 -5.225 -26.509 1.00 89.50 72 SER A N 1
ATOM 557 C CA . SER A 1 72 ? 13.841 -4.560 -26.315 1.00 89.50 72 SER A CA 1
ATOM 558 C C . SER A 1 72 ? 13.769 -3.073 -26.680 1.00 89.50 72 SER A C 1
ATOM 560 O O . SER A 1 72 ? 14.350 -2.638 -27.679 1.00 89.50 72 SER A O 1
ATOM 562 N N . PRO A 1 73 ? 13.084 -2.265 -25.849 1.00 92.25 73 PRO A N 1
ATOM 563 C CA . PRO A 1 73 ? 13.072 -0.822 -26.017 1.00 92.25 73 PRO A CA 1
ATOM 564 C C . PRO A 1 73 ? 14.477 -0.240 -25.826 1.00 92.25 73 PRO A C 1
ATOM 566 O O . PRO A 1 73 ? 15.330 -0.800 -25.130 1.00 92.25 73 PRO A O 1
ATOM 569 N N . SER A 1 74 ? 14.718 0.933 -26.413 1.00 95.12 74 SER A N 1
ATOM 570 C CA . SER A 1 74 ? 16.020 1.589 -26.301 1.00 95.12 74 SER A CA 1
ATOM 571 C C . SER A 1 74 ? 16.358 1.959 -24.843 1.00 95.12 74 SER A C 1
ATOM 573 O O . SER A 1 74 ? 15.461 2.283 -24.055 1.00 95.12 74 SER A O 1
ATOM 575 N N . PRO A 1 75 ? 17.651 2.005 -24.468 1.00 93.69 75 PRO A N 1
ATOM 576 C CA . PRO A 1 75 ? 18.060 2.384 -23.113 1.00 93.69 75 PRO A CA 1
ATOM 577 C C . PRO A 1 75 ? 17.536 3.757 -22.666 1.00 93.69 75 PRO A C 1
ATOM 579 O O . PRO A 1 75 ? 17.200 3.943 -21.499 1.00 93.69 75 PRO A O 1
ATOM 582 N N . ALA A 1 76 ? 17.412 4.714 -23.593 1.00 95.50 76 ALA A N 1
ATOM 583 C CA . ALA A 1 76 ? 16.862 6.039 -23.305 1.00 95.50 76 ALA A CA 1
ATOM 584 C C . ALA A 1 76 ? 15.380 5.978 -22.891 1.00 95.50 76 ALA A C 1
ATOM 586 O O . ALA A 1 76 ? 14.966 6.666 -21.958 1.00 95.50 76 ALA A O 1
ATOM 587 N N . VAL A 1 77 ? 14.592 5.118 -23.545 1.00 94.81 77 VAL A N 1
ATOM 588 C CA . VAL A 1 77 ? 13.176 4.898 -23.217 1.00 94.81 77 VAL A CA 1
ATOM 589 C C . VAL A 1 77 ? 13.037 4.217 -21.854 1.00 94.81 77 VAL A C 1
ATOM 591 O O . VAL A 1 77 ? 12.220 4.644 -21.038 1.00 94.81 77 VAL A O 1
ATOM 594 N N . LEU A 1 78 ? 13.874 3.215 -21.566 1.00 93.94 78 LEU A N 1
ATOM 595 C CA . LEU A 1 78 ? 13.888 2.539 -20.265 1.00 93.94 78 LEU A CA 1
ATOM 596 C C . LEU A 1 78 ? 14.204 3.504 -19.113 1.00 93.94 78 LEU A C 1
ATOM 598 O O . LEU A 1 78 ? 13.500 3.497 -18.103 1.00 93.94 78 LEU A O 1
ATOM 602 N N . LEU A 1 79 ? 15.203 4.379 -19.281 1.00 95.19 79 LEU A N 1
ATOM 603 C CA . LEU A 1 79 ? 15.543 5.406 -18.289 1.00 95.19 79 LEU A CA 1
ATOM 604 C C . LEU A 1 79 ? 14.381 6.379 -18.045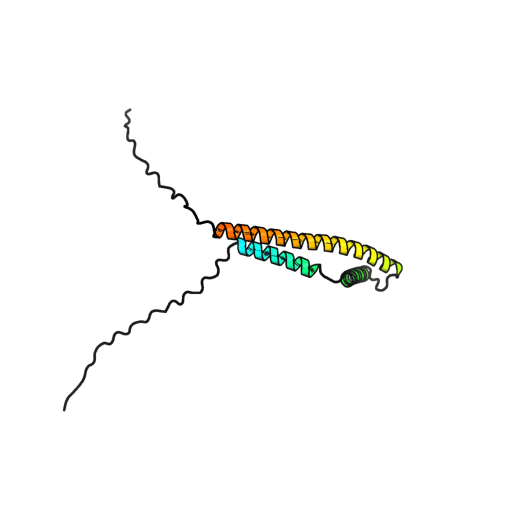 1.00 95.19 79 LEU A C 1
ATOM 606 O O . LEU A 1 79 ? 14.077 6.717 -16.899 1.00 95.19 79 LEU A O 1
ATOM 610 N N . GLN A 1 80 ? 13.692 6.803 -19.108 1.00 95.62 80 GLN A N 1
ATOM 611 C CA . GLN A 1 80 ? 12.529 7.681 -18.990 1.00 95.62 80 GLN A CA 1
ATOM 612 C C . GLN A 1 80 ? 11.384 7.016 -18.211 1.00 95.62 80 GLN A C 1
ATOM 614 O O . GLN A 1 80 ? 10.752 7.646 -17.354 1.00 95.62 80 GLN A O 1
ATOM 619 N N . TRP A 1 81 ? 11.105 5.743 -18.503 1.00 95.25 81 TRP A N 1
ATOM 620 C CA . TRP A 1 81 ? 10.087 4.972 -17.792 1.00 95.25 81 TRP A CA 1
ATOM 621 C C . TRP A 1 81 ? 10.448 4.800 -16.324 1.00 95.25 81 TRP A C 1
ATOM 623 O O . TRP A 1 81 ? 9.609 5.080 -15.474 1.00 95.25 81 TRP A O 1
ATOM 633 N N . GLN A 1 82 ? 11.697 4.441 -16.025 1.00 95.56 82 GLN A N 1
ATOM 634 C CA . GLN A 1 82 ? 12.186 4.305 -14.657 1.00 95.56 82 GLN A CA 1
ATOM 635 C C . GLN A 1 82 ? 11.997 5.596 -13.855 1.00 95.56 82 GLN A C 1
ATOM 637 O O . GLN A 1 82 ? 11.469 5.548 -12.747 1.00 95.56 82 GLN A O 1
ATOM 642 N N . TYR A 1 83 ? 12.384 6.750 -14.406 1.00 94.81 83 TYR A N 1
ATOM 643 C CA . TYR A 1 83 ? 12.237 8.034 -13.716 1.00 94.81 83 TYR A CA 1
ATOM 644 C C . TYR A 1 83 ? 10.769 8.350 -13.392 1.00 94.81 83 TYR A C 1
ATOM 646 O O . TYR A 1 83 ? 10.428 8.717 -12.266 1.00 94.81 83 TYR A O 1
ATOM 654 N N . THR A 1 84 ? 9.892 8.155 -14.378 1.00 95.06 84 THR A N 1
ATOM 655 C CA . THR A 1 84 ? 8.455 8.419 -14.240 1.00 95.06 84 THR A CA 1
ATOM 656 C C . THR A 1 84 ? 7.815 7.473 -13.223 1.00 95.06 84 THR A C 1
ATOM 658 O O . THR A 1 84 ? 7.029 7.890 -12.373 1.00 95.06 84 THR A O 1
ATOM 661 N N . ASP A 1 85 ? 8.170 6.193 -13.289 1.00 95.00 85 ASP A N 1
ATOM 662 C CA . ASP A 1 85 ? 7.570 5.142 -12.474 1.00 95.00 85 ASP A CA 1
ATOM 663 C C . ASP A 1 85 ? 8.069 5.194 -11.032 1.00 95.00 85 ASP A C 1
ATOM 665 O O . ASP A 1 85 ? 7.285 4.947 -10.119 1.00 95.00 85 ASP A O 1
ATOM 669 N N . LYS A 1 86 ? 9.317 5.624 -10.818 1.00 94.88 86 LYS A N 1
ATOM 670 C CA . LYS A 1 86 ? 9.859 5.939 -9.496 1.00 94.88 86 LYS A CA 1
ATOM 671 C C . LYS A 1 86 ? 9.080 7.056 -8.811 1.00 94.88 86 LYS A C 1
ATOM 673 O O . LYS A 1 86 ? 8.604 6.877 -7.694 1.00 94.88 86 LYS A O 1
ATOM 678 N N . SER A 1 87 ? 8.927 8.203 -9.478 1.00 94.31 87 SER A N 1
ATOM 679 C CA . SER A 1 87 ? 8.183 9.332 -8.906 1.00 94.31 87 SER A CA 1
ATOM 680 C C . SER A 1 87 ? 6.742 8.932 -8.584 1.00 94.31 87 SER A C 1
ATOM 682 O O . SER A 1 87 ? 6.259 9.184 -7.480 1.00 94.31 87 SER A O 1
ATOM 684 N N . TYR A 1 88 ? 6.090 8.221 -9.508 1.00 94.44 88 TYR A N 1
ATOM 685 C CA . TYR A 1 88 ? 4.748 7.695 -9.298 1.00 94.44 88 TYR A CA 1
ATOM 686 C C . TYR A 1 88 ? 4.679 6.742 -8.096 1.00 94.44 88 TYR A C 1
ATOM 688 O O . TYR A 1 88 ? 3.810 6.910 -7.241 1.00 94.44 88 TYR A O 1
ATOM 696 N N . PHE A 1 89 ? 5.599 5.777 -8.000 1.00 94.50 89 PHE A N 1
ATOM 697 C CA . PHE A 1 89 ? 5.652 4.822 -6.894 1.00 94.50 89 PHE A CA 1
ATOM 698 C C . PHE A 1 89 ? 5.778 5.527 -5.547 1.00 94.50 89 PHE A C 1
ATOM 700 O O . PHE A 1 89 ? 5.021 5.226 -4.631 1.00 94.50 89 PHE A O 1
ATOM 707 N N . GLN A 1 90 ? 6.670 6.510 -5.430 1.00 92.94 90 GLN A N 1
ATOM 708 C CA . GLN A 1 90 ? 6.885 7.233 -4.177 1.00 92.94 90 GLN A CA 1
ATOM 709 C C . GLN A 1 90 ? 5.640 8.003 -3.729 1.00 92.94 90 GLN A C 1
ATOM 711 O O . GLN A 1 90 ? 5.256 7.937 -2.557 1.00 92.94 90 GLN A O 1
ATOM 716 N N . THR A 1 91 ? 4.967 8.691 -4.657 1.00 95.00 91 THR A N 1
ATOM 717 C CA . THR A 1 91 ? 3.708 9.387 -4.361 1.00 95.00 91 THR A CA 1
ATOM 718 C C . THR A 1 91 ? 2.619 8.408 -3.926 1.00 95.00 91 THR A C 1
ATOM 720 O O . THR A 1 91 ? 1.965 8.637 -2.909 1.00 95.00 91 THR A O 1
ATOM 723 N N . GLN A 1 92 ? 2.438 7.305 -4.659 1.00 94.12 92 GLN A N 1
ATOM 724 C CA . GLN A 1 92 ? 1.415 6.311 -4.333 1.00 94.12 92 GLN A CA 1
ATOM 725 C C . GLN A 1 92 ? 1.712 5.597 -3.013 1.00 94.12 92 GLN A C 1
ATOM 727 O O . GLN A 1 92 ? 0.830 5.502 -2.167 1.00 94.12 92 GLN A O 1
ATOM 732 N N . CYS A 1 93 ? 2.953 5.168 -2.793 1.00 94.12 93 CYS A N 1
ATOM 733 C CA . CYS A 1 93 ? 3.380 4.527 -1.554 1.00 94.12 93 CYS A CA 1
ATOM 734 C C . CYS A 1 93 ? 3.103 5.440 -0.352 1.00 94.12 93 CYS A C 1
ATOM 736 O O . CYS A 1 93 ? 2.467 5.019 0.611 1.00 94.12 93 CYS A O 1
ATOM 738 N N . THR A 1 94 ? 3.452 6.726 -0.450 1.00 94.62 94 THR A N 1
ATOM 739 C CA . THR A 1 94 ? 3.153 7.708 0.605 1.00 94.62 94 THR A CA 1
ATOM 740 C C . THR A 1 94 ? 1.650 7.822 0.870 1.00 94.62 94 THR A C 1
ATOM 742 O O . THR A 1 94 ? 1.221 7.741 2.021 1.00 94.62 94 THR A O 1
ATOM 745 N N . ALA A 1 95 ? 0.835 7.969 -0.178 1.00 96.25 95 ALA A N 1
ATOM 746 C CA . ALA A 1 95 ? -0.616 8.101 -0.047 1.00 96.25 95 ALA A CA 1
ATOM 747 C C . ALA A 1 95 ? -1.268 6.843 0.556 1.00 96.25 95 ALA A C 1
ATOM 749 O O . ALA A 1 95 ? -2.119 6.939 1.442 1.00 96.25 95 ALA A O 1
ATOM 750 N N . HIS A 1 96 ? -0.844 5.658 0.121 1.00 96.38 96 HIS A N 1
ATOM 751 C CA . HIS A 1 96 ? -1.369 4.388 0.610 1.00 96.38 96 HIS A CA 1
ATOM 752 C C . HIS A 1 96 ? -0.955 4.105 2.054 1.00 96.38 96 HIS A C 1
ATOM 754 O O . HIS A 1 96 ? -1.803 3.729 2.863 1.00 96.38 96 HIS A O 1
ATOM 760 N N . LEU A 1 97 ? 0.303 4.356 2.421 1.00 96.00 97 LEU A N 1
ATOM 761 C CA . LEU A 1 97 ? 0.744 4.229 3.810 1.00 96.00 97 LEU A CA 1
ATOM 762 C C . LEU A 1 97 ? 0.043 5.239 4.722 1.00 96.00 97 LEU A C 1
ATOM 764 O O . LEU A 1 97 ? -0.288 4.910 5.861 1.00 96.00 97 LEU A O 1
ATOM 768 N N . GLN A 1 98 ? -0.247 6.444 4.226 1.00 97.44 98 GLN A N 1
ATOM 769 C CA . GLN A 1 98 ? -1.060 7.402 4.967 1.00 97.44 98 GLN A CA 1
ATOM 770 C C . GLN A 1 98 ? -2.484 6.874 5.187 1.00 97.44 98 GLN A C 1
ATOM 772 O O . GLN A 1 98 ? -2.957 6.870 6.322 1.00 97.44 98 GLN A O 1
ATOM 777 N N . LYS A 1 99 ? -3.127 6.323 4.148 1.00 97.88 99 LYS A N 1
ATOM 778 C CA . LYS A 1 99 ? -4.444 5.681 4.279 1.00 97.88 99 LYS A CA 1
ATOM 779 C C . LYS A 1 99 ? -4.426 4.544 5.309 1.00 97.88 99 LYS A C 1
ATOM 781 O O . LYS A 1 99 ? -5.329 4.466 6.137 1.00 97.88 99 LYS A O 1
ATOM 786 N N . ALA A 1 100 ? -3.408 3.681 5.291 1.00 98.25 100 ALA A N 1
ATOM 787 C CA . ALA A 1 100 ? -3.276 2.589 6.259 1.00 98.25 100 ALA A CA 1
ATOM 788 C C . ALA A 1 100 ? -3.175 3.110 7.705 1.00 98.25 100 ALA A C 1
ATOM 790 O O . ALA A 1 100 ? -3.852 2.602 8.602 1.00 98.25 100 ALA A O 1
ATOM 791 N N . ARG A 1 101 ? -2.398 4.179 7.926 1.00 98.06 101 ARG A N 1
ATOM 792 C CA . ARG A 1 101 ? -2.304 4.854 9.230 1.00 98.06 101 ARG A CA 1
ATOM 793 C C . ARG A 1 101 ? -3.641 5.431 9.679 1.00 98.06 101 ARG A C 1
ATOM 795 O O . ARG A 1 101 ? -3.991 5.305 10.850 1.00 98.06 101 ARG A O 1
ATOM 802 N N . ASP A 1 102 ? -4.386 6.048 8.769 1.00 98.44 102 ASP A N 1
ATOM 803 C CA . ASP A 1 102 ? -5.680 6.648 9.088 1.00 98.44 102 ASP A CA 1
ATOM 804 C C . ASP A 1 102 ? -6.728 5.584 9.443 1.00 98.44 102 ASP A C 1
ATOM 806 O O . ASP A 1 102 ? -7.462 5.763 10.414 1.00 98.44 102 ASP A O 1
ATOM 810 N N . LEU A 1 103 ? -6.752 4.449 8.734 1.00 98.56 103 LEU A N 1
ATOM 811 C CA . LEU A 1 103 ? -7.599 3.298 9.075 1.00 98.56 103 LEU A CA 1
ATOM 812 C C . LEU A 1 103 ? -7.264 2.733 10.458 1.00 98.56 103 LEU A C 1
ATOM 814 O O . LEU A 1 103 ? -8.161 2.414 11.236 1.00 98.56 103 LEU A O 1
ATOM 818 N N . ARG A 1 104 ? -5.973 2.642 10.790 1.00 98.19 104 ARG A N 1
ATOM 819 C CA . ARG A 1 104 ? -5.536 2.171 12.106 1.00 98.19 104 ARG A CA 1
ATOM 820 C C . ARG A 1 104 ? -5.952 3.129 13.217 1.00 98.19 104 ARG A C 1
ATOM 822 O O . ARG A 1 104 ? -6.513 2.682 14.208 1.00 98.19 104 ARG A O 1
ATOM 829 N N . ARG A 1 105 ? -5.801 4.440 13.000 1.00 98.44 105 ARG A N 1
ATOM 830 C CA . ARG A 1 105 ? -6.285 5.465 13.936 1.00 98.44 105 ARG A CA 1
ATOM 831 C C . ARG A 1 105 ? -7.798 5.368 14.159 1.00 98.44 105 ARG A C 1
ATOM 833 O O . ARG A 1 105 ? -8.244 5.513 15.289 1.00 98.44 105 ARG A O 1
ATOM 840 N N . GLN A 1 106 ? -8.578 5.117 13.105 1.00 98.31 106 GLN A N 1
ATOM 841 C CA . GLN A 1 106 ? -10.026 4.910 13.225 1.00 98.31 106 GLN A CA 1
ATOM 842 C C . GLN A 1 106 ? -10.359 3.653 14.033 1.00 98.31 106 GLN A C 1
ATOM 844 O O . GLN A 1 106 ? -11.242 3.695 14.883 1.00 98.31 106 GLN A O 1
ATOM 849 N N . ALA A 1 107 ? -9.640 2.552 13.801 1.00 98.31 107 ALA A N 1
ATOM 850 C CA . ALA A 1 107 ? -9.822 1.324 14.566 1.00 98.31 107 ALA A CA 1
ATOM 851 C C . ALA A 1 107 ? -9.529 1.536 16.058 1.00 98.31 107 ALA A C 1
ATOM 853 O O . ALA A 1 107 ? -10.309 1.096 16.895 1.00 98.31 107 ALA A O 1
ATOM 854 N N . ASP A 1 108 ? -8.442 2.240 16.376 1.00 98.19 108 ASP A N 1
ATOM 855 C CA . ASP A 1 108 ? -8.043 2.513 17.758 1.00 98.19 108 ASP A CA 1
ATOM 856 C C . ASP A 1 108 ? -9.036 3.467 18.452 1.00 98.19 108 ASP A C 1
ATOM 858 O O . ASP A 1 108 ? -9.381 3.262 19.612 1.00 98.19 108 ASP A O 1
ATOM 862 N N . ALA A 1 109 ? -9.570 4.467 17.739 1.00 97.88 109 ALA A N 1
ATOM 863 C CA . ALA A 1 109 ? -10.623 5.341 18.267 1.00 97.88 109 ALA A CA 1
ATOM 864 C C . ALA A 1 109 ? -11.917 4.568 18.583 1.00 97.88 109 ALA A C 1
ATOM 866 O O . ALA A 1 109 ? -12.489 4.736 19.658 1.00 97.88 109 ALA A O 1
ATOM 867 N N . LEU A 1 110 ? -12.345 3.681 17.678 1.00 96.69 110 LEU A N 1
ATOM 868 C CA . LEU A 1 110 ? -13.526 2.837 17.886 1.00 96.69 110 LEU A CA 1
ATOM 869 C C . LEU A 1 110 ? -13.344 1.840 19.033 1.00 96.69 110 LEU A C 1
ATOM 871 O O . LEU A 1 110 ? -14.310 1.531 19.725 1.00 96.69 110 LEU A O 1
ATOM 875 N N . GLU A 1 111 ? -12.130 1.325 19.234 1.00 96.62 111 GLU A N 1
ATOM 876 C CA . GLU A 1 111 ? -11.823 0.427 20.351 1.00 96.62 111 GLU A CA 1
ATOM 877 C C . GLU A 1 111 ? -12.005 1.146 21.694 1.00 96.62 111 GLU A C 1
ATOM 879 O O . GLU A 1 111 ? -12.702 0.634 22.567 1.00 96.62 111 GLU A O 1
ATOM 884 N N . VAL A 1 112 ? -11.511 2.383 21.813 1.00 96.56 112 VAL A N 1
ATOM 885 C CA . VAL A 1 112 ? -11.713 3.223 23.007 1.00 96.56 112 VAL A CA 1
ATOM 886 C C . VAL A 1 112 ? -13.195 3.538 23.245 1.00 96.56 112 VAL A C 1
ATOM 888 O O . VAL A 1 112 ? -13.676 3.461 24.378 1.00 96.56 112 VAL A O 1
ATOM 891 N N . GLU A 1 113 ? -13.946 3.887 22.197 1.00 94.69 113 GLU A N 1
ATOM 892 C CA . GLU A 1 113 ? -15.390 4.142 22.312 1.00 94.69 113 GLU A CA 1
ATOM 893 C C . GLU A 1 113 ? -16.152 2.893 22.771 1.00 94.69 113 GLU A C 1
ATOM 895 O O . GLU A 1 113 ? -17.007 2.976 23.654 1.00 94.69 113 GLU A O 1
ATOM 900 N N . LEU A 1 114 ? -15.817 1.727 22.216 1.00 93.44 114 LEU A N 1
ATOM 901 C CA . LEU A 1 114 ? -16.427 0.456 22.589 1.00 93.44 114 LEU A CA 1
ATOM 902 C C . LEU A 1 114 ? -16.150 0.109 24.055 1.00 93.44 114 LEU A C 1
ATOM 904 O O . LEU A 1 114 ? -17.081 -0.233 24.783 1.00 93.44 114 LEU A O 1
ATOM 908 N N . GLU A 1 115 ? -14.905 0.236 24.511 1.00 92.50 115 GLU A N 1
ATOM 909 C CA . G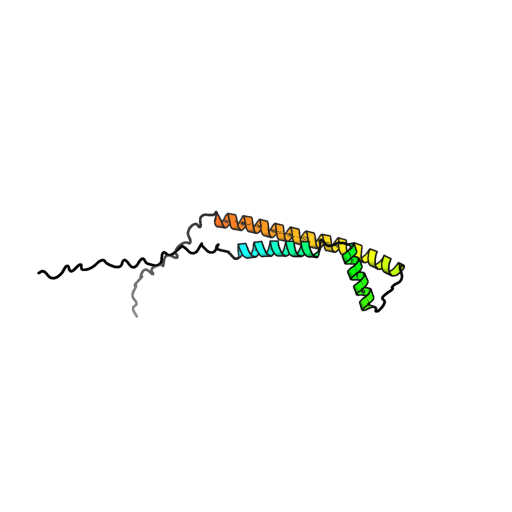LU A 1 115 ? -14.534 0.004 25.911 1.00 92.50 115 GLU A CA 1
ATOM 910 C C . GLU A 1 115 ? -15.277 0.948 26.868 1.00 92.50 115 GLU A C 1
ATOM 912 O O . GLU A 1 115 ? -15.753 0.515 27.921 1.00 92.50 115 GLU A O 1
ATOM 917 N N . SER A 1 116 ? -15.442 2.218 26.487 1.00 92.88 116 SER A N 1
ATOM 918 C CA . SER A 1 116 ? -16.199 3.215 27.255 1.00 92.88 116 SER A CA 1
ATOM 919 C C . SER A 1 116 ? -17.684 2.850 27.389 1.00 92.88 116 SER A C 1
ATOM 921 O O . SER A 1 116 ? -18.260 2.931 28.480 1.00 92.88 116 SER A O 1
ATOM 923 N N . LEU A 1 117 ? -18.304 2.388 26.298 1.00 90.31 117 LEU A N 1
ATOM 924 C CA . LEU A 1 117 ? -19.700 1.944 26.292 1.00 90.31 117 LEU A CA 1
ATOM 925 C C . LEU A 1 117 ? -19.908 0.669 27.115 1.00 90.31 117 LEU A C 1
ATOM 927 O O . LEU A 1 117 ? -20.911 0.561 27.814 1.00 90.31 117 LEU A O 1
ATOM 931 N N . LEU A 1 118 ? -18.965 -0.275 27.059 1.00 87.62 118 LEU A N 1
ATOM 932 C CA . LEU A 1 118 ? -19.020 -1.516 27.839 1.00 87.62 118 LEU A CA 1
ATOM 933 C C . LEU A 1 118 ? -18.749 -1.286 29.334 1.00 87.62 118 LEU A C 1
ATOM 935 O O . LEU A 1 118 ? -19.276 -2.017 30.170 1.00 87.62 118 LEU A O 1
ATOM 939 N N . SER A 1 119 ? -17.939 -0.279 29.673 1.00 84.56 119 SER A N 1
ATOM 940 C CA . SER A 1 119 ? -17.615 0.083 31.061 1.00 84.56 119 SER A CA 1
ATOM 941 C C . SER A 1 119 ? -18.673 0.976 31.712 1.00 84.56 119 SER A C 1
ATOM 943 O O . SER A 1 119 ? -18.756 1.038 32.940 1.00 84.56 119 SER A O 1
ATOM 945 N N . SER A 1 120 ? -19.484 1.676 30.914 1.00 78.44 120 SER A N 1
ATOM 946 C CA . SER A 1 120 ? -20.614 2.446 31.428 1.00 78.44 120 SER A CA 1
ATOM 947 C C . SER A 1 120 ? -21.684 1.486 31.957 1.00 78.44 120 SER A C 1
ATOM 949 O O . SER A 1 120 ? -22.174 0.649 31.196 1.00 78.44 120 SER A O 1
ATOM 951 N N . PRO A 1 121 ? -22.095 1.584 33.236 1.00 57.41 121 PRO A N 1
ATOM 952 C CA . PRO A 1 121 ? -23.220 0.805 33.721 1.00 57.41 121 PRO A CA 1
ATOM 953 C C . PRO A 1 121 ? -24.432 1.223 32.894 1.00 57.41 121 PRO A C 1
ATOM 955 O O . PRO A 1 121 ? -24.794 2.398 32.885 1.00 57.41 121 PRO A O 1
ATOM 958 N N . SER A 1 122 ? -25.017 0.277 32.158 1.00 50.94 122 SER A N 1
ATOM 959 C CA . SER A 1 122 ? -26.253 0.479 31.404 1.00 50.94 122 SER A CA 1
ATOM 960 C C . SER A 1 122 ? -27.348 0.933 32.375 1.00 50.94 122 SER A C 1
ATOM 962 O O . SER A 1 122 ? -28.003 0.136 33.046 1.00 50.94 122 SER A O 1
ATOM 964 N N . GLY A 1 123 ? -27.466 2.247 32.541 1.00 49.44 123 GLY A N 1
ATOM 965 C CA . GLY A 1 123 ? -28.457 2.888 33.377 1.00 49.44 123 GLY A CA 1
ATOM 966 C C . GLY A 1 123 ? -29.780 2.893 32.637 1.00 49.44 123 GLY A C 1
ATOM 967 O O . GLY A 1 123 ? -29.952 3.675 31.713 1.00 49.44 123 GLY A O 1
ATOM 968 N N . HIS A 1 124 ? -30.683 2.013 33.070 1.00 45.75 124 HIS A N 1
ATOM 969 C CA . HIS A 1 124 ? -32.134 2.182 33.027 1.00 45.75 124 HIS A CA 1
ATOM 970 C C . HIS A 1 124 ? -32.712 2.700 31.696 1.00 45.75 124 HIS A C 1
ATOM 972 O O . HIS A 1 124 ? -32.873 3.903 31.488 1.00 45.75 124 HIS A O 1
ATOM 978 N N . ALA A 1 125 ? -33.146 1.776 30.834 1.00 46.38 125 ALA A N 1
ATOM 979 C CA . ALA A 1 125 ? -34.242 2.096 29.927 1.00 46.38 125 ALA A CA 1
ATOM 980 C C . ALA A 1 125 ? -35.469 2.449 30.795 1.00 46.38 125 ALA A C 1
ATOM 982 O O . ALA A 1 125 ? -35.837 1.623 31.636 1.00 46.38 125 ALA A O 1
ATOM 983 N N . PRO A 1 126 ? -36.085 3.638 30.653 1.00 47.06 126 PRO A N 1
ATOM 984 C CA . PRO A 1 126 ? -37.372 3.884 31.275 1.00 47.06 126 PRO A CA 1
ATOM 985 C C . PRO A 1 126 ? -38.361 2.883 30.681 1.00 47.06 126 PRO A C 1
ATOM 987 O O . PRO A 1 126 ? -38.598 2.865 29.472 1.00 47.06 126 PRO A O 1
ATOM 990 N N . ASP A 1 127 ? -38.886 2.018 31.543 1.00 46.28 127 ASP A N 1
ATOM 991 C CA . ASP A 1 127 ? -40.068 1.215 31.265 1.00 46.28 127 ASP A CA 1
ATOM 992 C C . ASP A 1 127 ? -41.160 2.177 30.763 1.00 46.28 127 ASP A C 1
ATOM 994 O O . ASP A 1 127 ? -41.442 3.163 31.459 1.00 46.28 127 ASP A O 1
ATOM 998 N N . PRO A 1 128 ? -41.730 1.999 29.554 1.00 56.59 128 PRO A N 1
ATOM 999 C CA . PRO A 1 128 ? -42.896 2.759 29.146 1.00 56.59 128 PRO A CA 1
ATOM 1000 C C . PRO A 1 128 ? -44.051 2.297 30.031 1.00 56.59 128 PRO A C 1
ATOM 1002 O O . PRO A 1 128 ? -44.805 1.391 29.682 1.00 56.59 128 PRO A O 1
ATOM 1005 N N . SER A 1 129 ? -44.165 2.920 31.202 1.00 48.25 129 SER A N 1
ATOM 1006 C CA . SER A 1 129 ? -45.302 2.781 32.088 1.00 48.25 129 SER A CA 1
ATOM 1007 C C . SER A 1 129 ? -46.557 3.032 31.262 1.00 48.25 129 SER A C 1
ATOM 1009 O O . SER A 1 129 ? -46.831 4.144 30.807 1.00 48.25 129 SER A O 1
ATOM 1011 N N . LEU A 1 130 ? -47.281 1.938 31.018 1.00 53.19 130 LEU A N 1
ATOM 1012 C CA . LEU A 1 130 ? -48.618 1.917 30.456 1.00 53.19 130 LEU A CA 1
ATOM 1013 C C . LEU A 1 130 ? -49.450 2.934 31.231 1.00 53.19 130 LEU A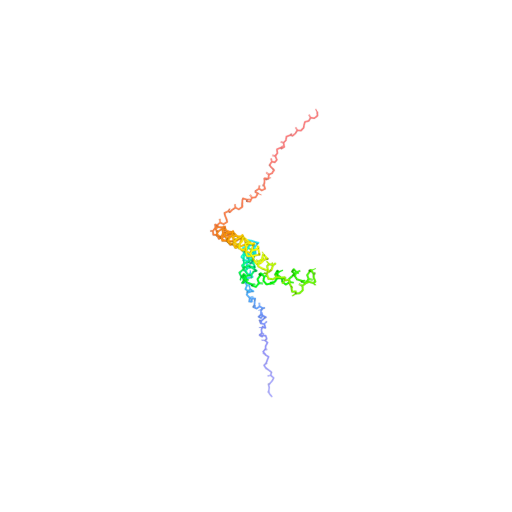 C 1
ATOM 1015 O O . LEU A 1 130 ? -49.841 2.694 32.373 1.00 53.19 130 LEU A O 1
ATOM 1019 N N . GLY A 1 131 ? -49.686 4.086 30.607 1.00 41.31 131 GLY A N 1
ATOM 1020 C CA . GLY A 1 131 ? -50.693 5.028 31.047 1.00 41.31 131 GLY A CA 1
ATOM 1021 C C . GLY A 1 131 ? -52.029 4.314 30.972 1.00 41.31 131 GLY A C 1
ATOM 1022 O O . GLY A 1 131 ? -52.629 4.217 29.905 1.00 41.31 131 GLY A O 1
ATOM 1023 N N . THR A 1 132 ? -52.470 3.765 32.099 1.00 45.38 132 THR A N 1
ATOM 1024 C CA . THR A 1 132 ? -53.851 3.354 32.290 1.00 45.38 132 THR A CA 1
ATOM 1025 C C . THR A 1 132 ? -54.698 4.611 32.179 1.00 45.38 132 THR A C 1
ATOM 1027 O O . THR A 1 132 ? -54.756 5.427 33.100 1.00 45.38 132 THR A O 1
ATOM 1030 N N . GLU A 1 133 ? -55.279 4.771 30.996 1.00 50.03 133 GLU A N 1
ATOM 1031 C CA . GLU A 1 133 ? -56.496 5.511 30.702 1.00 50.03 133 GLU A CA 1
ATOM 1032 C C . GLU A 1 133 ? -57.450 5.442 31.902 1.00 50.03 133 GLU A C 1
ATOM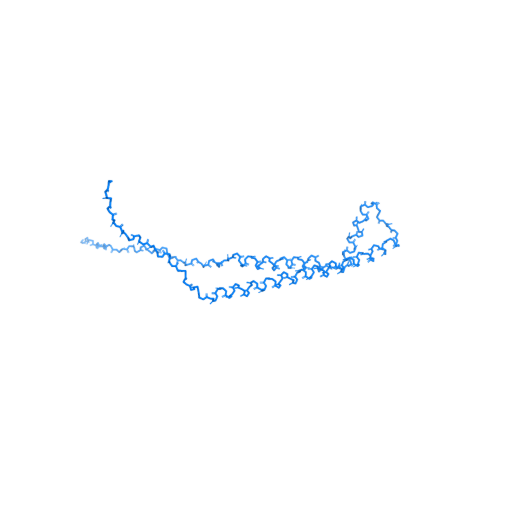 1034 O O . GLU A 1 133 ? -58.072 4.418 32.178 1.00 50.03 133 GLU A O 1
ATOM 1039 N N . SER A 1 134 ? -57.494 6.529 32.671 1.00 50.28 134 SER A N 1
ATOM 1040 C CA . SER A 1 134 ? -58.412 6.692 33.790 1.00 50.28 134 SER A CA 1
ATOM 1041 C C . SER A 1 134 ? -59.650 7.421 33.285 1.00 50.28 134 SER A C 1
ATOM 1043 O O . SER A 1 134 ? -59.648 8.639 33.124 1.00 50.28 134 SER A O 1
ATOM 1045 N N . THR A 1 135 ? -60.682 6.621 33.036 1.00 49.31 135 THR A N 1
ATOM 1046 C CA . THR A 1 135 ? -62.116 6.914 32.984 1.00 49.31 135 THR A CA 1
ATOM 1047 C C . THR A 1 135 ? -62.525 8.316 33.447 1.00 49.31 135 THR A C 1
ATOM 1049 O O . THR A 1 135 ? -62.405 8.664 34.622 1.00 49.31 135 THR A O 1
ATOM 1052 N N . GLY A 1 136 ? -63.111 9.076 32.523 1.00 41.47 136 GLY A N 1
ATOM 1053 C CA . GLY A 1 136 ? -63.883 10.286 32.791 1.00 41.47 136 GLY A CA 1
ATOM 1054 C C . GLY A 1 136 ? -65.251 10.182 32.125 1.00 41.47 136 GLY A C 1
ATOM 1055 O O . GLY A 1 136 ? -65.467 10.728 31.050 1.00 41.47 136 GLY A O 1
ATOM 1056 N N . GLU A 1 137 ? -66.155 9.437 32.754 1.00 51.22 137 GLU A N 1
ATOM 1057 C CA . GLU A 1 137 ? -67.588 9.413 32.448 1.00 51.22 137 GLU A CA 1
ATOM 1058 C C . GLU A 1 137 ? -68.203 10.803 32.665 1.00 51.22 137 GLU A C 1
ATOM 1060 O O . GLU A 1 137 ? -68.223 11.246 33.806 1.00 51.22 137 GLU A O 1
ATOM 1065 N N . TYR A 1 138 ? -68.765 11.450 31.633 1.00 47.41 138 TYR A N 1
ATOM 1066 C CA . TYR A 1 138 ? -69.848 12.439 31.793 1.00 47.41 138 TYR A CA 1
ATOM 1067 C C . TYR A 1 138 ? -70.778 12.472 30.560 1.00 47.41 138 TYR A C 1
ATOM 1069 O O . TYR A 1 138 ? -70.508 13.122 29.556 1.00 47.41 138 TYR A O 1
ATOM 1077 N N . LEU A 1 139 ? -71.864 11.700 30.682 1.00 48.47 139 LEU A N 1
ATOM 1078 C CA . LEU A 1 139 ? -73.263 11.926 30.267 1.00 48.47 139 LEU A CA 1
ATOM 1079 C C . LEU A 1 139 ? -73.602 12.943 29.149 1.00 48.47 139 LEU A C 1
ATOM 1081 O O . LEU A 1 139 ? -73.459 14.153 29.302 1.00 48.47 139 LEU A O 1
ATOM 1085 N N . VAL A 1 140 ? -74.251 12.413 28.103 1.00 47.75 140 VAL A N 1
ATOM 1086 C CA . VAL A 1 140 ? -75.151 13.108 27.152 1.00 47.75 140 VAL A CA 1
ATOM 1087 C C . VAL A 1 140 ? -76.479 13.447 27.864 1.00 47.75 140 VAL A C 1
ATOM 1089 O O . VAL A 1 140 ? -76.883 12.693 28.755 1.00 47.75 140 VAL A O 1
ATOM 1092 N N . PRO A 1 141 ? -77.218 14.504 27.468 1.00 53.22 141 PRO A N 1
ATOM 1093 C CA . PRO A 1 141 ? -78.435 14.203 26.696 1.00 53.22 141 PRO A CA 1
ATOM 1094 C C . PRO A 1 141 ? -78.836 15.243 25.620 1.00 53.22 141 PRO A C 1
ATOM 1096 O O . PRO A 1 141 ? -78.762 16.445 25.851 1.00 53.22 141 PRO A O 1
ATOM 1099 N N . LEU A 1 142 ? -79.320 14.677 24.500 1.00 42.44 142 LEU A N 1
ATOM 1100 C CA . LEU A 1 142 ? -80.299 15.129 23.483 1.00 42.44 142 LEU A CA 1
ATOM 1101 C C . LEU A 1 142 ? -80.248 16.565 22.934 1.00 42.44 142 LEU A C 1
ATOM 1103 O O . LEU A 1 142 ? -80.735 17.497 23.608 1.00 42.44 142 LEU A O 1
#